Protein AF-A0ABD1QZZ9-F1 (afdb_monomer_lite)

Radius of gyration: 16.27 Å; chains: 1; bounding box: 35×59×33 Å

pLDDT: mean 80.64, std 18.95, range [36.09, 95.56]

InterPro domains:
  IPR033341 Spindle and kinetochore-associated protein 3 [PTHR48118] (4-106)

Organism: NCBI:txid126358

Foldseek 3Di:
DDDDDDDPPPVVVLVQLAQDDDPVLLVPDDPVLCVLDPPVLLVVLSVLLRVLSSVDDDPVSSKDWPVNLVVSCSPPSSVSSLVSCVSSVQWDWDQDPNTTMTHGDGDDPPDD

Sequence (112 aa):
MEGEMEDDSKQYEDSKHLINVSRDEYESLPKFMKNLTSWEDLLVAVEKLNSCLGTKRTKLDSFLQQDEIDMLGLGYKAKSYLVLLIKMNRLRVETINGVMSYRVLYKIMKEH

Structure (mmCIF, N/CA/C/O backbone):
data_AF-A0ABD1QZZ9-F1
#
_entry.id   AF-A0ABD1QZZ9-F1
#
loop_
_atom_site.group_PDB
_atom_site.id
_atom_site.type_symbol
_atom_site.label_atom_id
_atom_site.label_alt_id
_atom_site.label_comp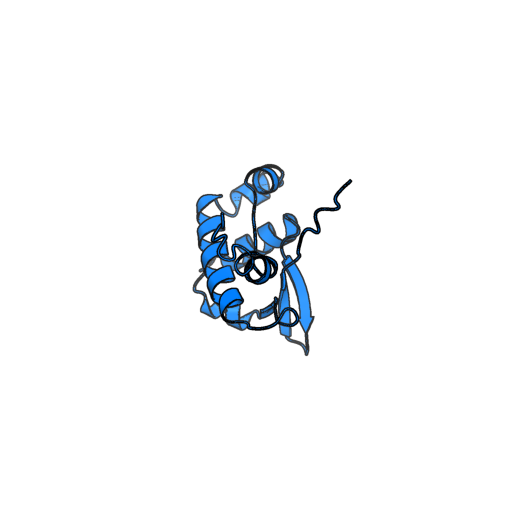_id
_atom_site.label_asym_id
_atom_site.label_entity_id
_atom_site.label_seq_id
_atom_site.pdbx_PDB_ins_code
_atom_site.Cartn_x
_atom_site.Cartn_y
_atom_site.Cartn_z
_atom_site.occupancy
_atom_site.B_iso_or_equiv
_atom_site.auth_seq_id
_atom_site.auth_comp_id
_atom_site.auth_asym_id
_atom_site.auth_atom_id
_atom_site.pdbx_PDB_model_num
ATOM 1 N N . MET A 1 1 ? -1.499 48.421 -5.523 1.00 45.69 1 MET A N 1
ATOM 2 C CA . MET A 1 1 ? -1.866 47.673 -6.742 1.00 45.69 1 MET A CA 1
ATOM 3 C C . MET A 1 1 ? -0.541 47.388 -7.413 1.00 45.69 1 MET A C 1
ATOM 5 O O . MET A 1 1 ? 0.168 48.350 -7.645 1.00 45.69 1 MET A O 1
ATOM 9 N N . GLU A 1 2 ? -0.054 46.168 -7.574 1.00 39.78 2 GLU A N 1
ATOM 10 C CA . GLU A 1 2 ? -0.618 44.810 -7.636 1.00 39.78 2 GLU A CA 1
ATOM 11 C C . GLU A 1 2 ? 0.473 43.904 -7.001 1.00 39.78 2 GLU A C 1
ATOM 13 O O . GLU A 1 2 ? 1.648 44.202 -7.144 1.00 39.78 2 GLU A O 1
ATOM 18 N N . GLY A 1 3 ? 0.221 42.934 -6.123 1.00 41.16 3 GLY A N 1
ATOM 19 C CA . GLY A 1 3 ? -0.667 41.795 -6.316 1.00 41.16 3 GLY A CA 1
ATOM 20 C C . GLY A 1 3 ? 0.096 40.580 -6.869 1.00 41.16 3 GLY A C 1
ATOM 21 O O . GLY A 1 3 ? -0.388 39.972 -7.813 1.00 41.16 3 GLY A O 1
ATOM 22 N N . GLU A 1 4 ? 1.281 40.247 -6.342 1.00 45.69 4 GLU A N 1
ATOM 23 C CA . GLU A 1 4 ? 2.005 39.021 -6.709 1.00 45.69 4 GLU A CA 1
ATOM 24 C C . GLU A 1 4 ? 1.331 37.812 -6.039 1.00 45.69 4 GLU A C 1
ATOM 26 O O . GLU A 1 4 ? 1.489 37.566 -4.845 1.00 45.69 4 GLU A O 1
ATOM 31 N N . MET A 1 5 ? 0.512 37.090 -6.807 1.00 48.75 5 MET A N 1
ATOM 32 C CA . MET A 1 5 ? 0.048 35.743 -6.474 1.00 48.75 5 MET A CA 1
ATOM 33 C C . MET A 1 5 ? 0.853 34.757 -7.322 1.00 48.75 5 MET A C 1
ATOM 35 O O . MET A 1 5 ? 0.509 34.495 -8.475 1.00 48.75 5 MET A O 1
ATOM 39 N N . GLU A 1 6 ? 1.950 34.240 -6.773 1.00 43.03 6 GLU A N 1
ATOM 40 C CA . GLU A 1 6 ? 2.689 33.133 -7.383 1.00 43.03 6 GLU A CA 1
ATOM 41 C C . GLU A 1 6 ? 1.969 31.799 -7.127 1.00 43.03 6 GLU A C 1
ATOM 43 O O . GLU A 1 6 ? 1.950 31.273 -6.020 1.00 43.03 6 GLU A O 1
ATOM 48 N N . ASP A 1 7 ? 1.339 31.306 -8.195 1.00 43.12 7 ASP A N 1
ATOM 49 C CA . ASP A 1 7 ? 1.359 29.920 -8.693 1.00 43.12 7 ASP A CA 1
ATOM 50 C C . ASP A 1 7 ? 1.316 28.763 -7.666 1.00 43.12 7 ASP A C 1
ATOM 52 O O . ASP A 1 7 ? 2.273 28.008 -7.511 1.00 43.12 7 ASP A O 1
ATOM 56 N N . ASP A 1 8 ? 0.141 28.517 -7.079 1.00 41.78 8 ASP A N 1
ATOM 57 C CA . ASP A 1 8 ? -0.183 27.279 -6.335 1.00 41.78 8 ASP A CA 1
ATOM 58 C C . ASP A 1 8 ? -0.616 26.115 -7.270 1.00 41.78 8 ASP A C 1
ATOM 60 O O . ASP A 1 8 ? -1.231 25.134 -6.854 1.00 41.78 8 ASP A O 1
ATOM 64 N N . SER A 1 9 ? -0.343 26.197 -8.582 1.00 41.16 9 SER A N 1
ATOM 65 C CA . SER A 1 9 ? -0.988 25.314 -9.576 1.00 41.16 9 SER A CA 1
ATOM 66 C C . SER A 1 9 ? -0.187 24.065 -9.969 1.00 41.16 9 SER A C 1
ATOM 68 O O . SER A 1 9 ? -0.709 23.210 -10.687 1.00 41.16 9 SER A O 1
ATOM 70 N N . LYS A 1 10 ? 1.058 23.891 -9.499 1.00 39.81 10 LYS A N 1
ATOM 71 C CA . LYS A 1 10 ? 1.894 22.729 -9.880 1.00 39.81 10 LYS A CA 1
ATOM 72 C C . LYS A 1 10 ? 1.750 21.497 -8.984 1.00 39.81 10 LYS A C 1
ATOM 74 O O . LYS A 1 10 ? 1.966 20.389 -9.463 1.00 39.81 10 LYS A O 1
ATOM 79 N N . GLN A 1 11 ? 1.330 21.635 -7.725 1.00 38.19 11 GLN A N 1
ATOM 80 C CA . GLN A 1 11 ? 1.200 20.479 -6.818 1.00 38.19 11 GLN A CA 1
ATOM 81 C C . GLN A 1 11 ? -0.040 19.605 -7.096 1.00 38.19 11 GLN A C 1
ATOM 83 O O . GLN A 1 11 ? -0.074 18.420 -6.743 1.00 38.19 11 GLN A O 1
ATOM 88 N N . TYR A 1 12 ? -1.052 20.161 -7.769 1.00 38.66 12 TYR A N 1
ATOM 89 C CA . TYR A 1 12 ? -2.322 19.476 -8.032 1.00 38.66 12 TYR A CA 1
ATOM 90 C C . TYR A 1 12 ? -2.264 18.425 -9.153 1.00 38.66 12 TYR A C 1
ATOM 92 O O . TYR A 1 12 ? -3.125 17.542 -9.206 1.00 38.66 12 TYR A O 1
ATOM 100 N 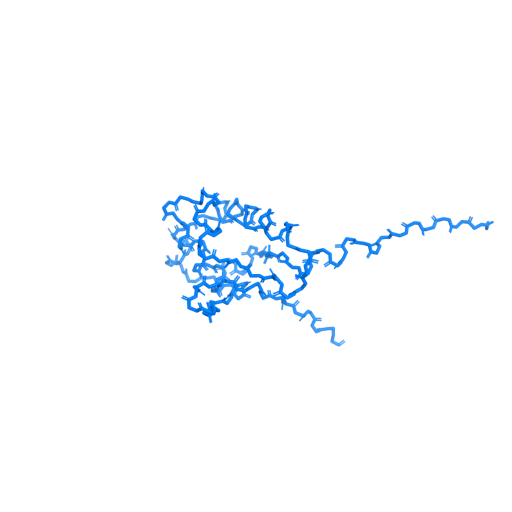N . GLU A 1 13 ? -1.280 18.490 -10.054 1.00 45.19 13 GLU A N 1
ATOM 101 C CA . GLU A 1 13 ? -1.117 17.498 -11.129 1.00 45.19 13 GLU A CA 1
ATOM 102 C C . GLU A 1 13 ? -0.324 16.264 -10.668 1.00 45.19 13 GLU A C 1
ATOM 104 O O . GLU A 1 13 ? -0.732 15.147 -10.988 1.00 45.19 13 GLU A O 1
ATOM 109 N N . ASP A 1 14 ? 0.721 16.435 -9.848 1.00 47.50 14 ASP A N 1
ATOM 110 C CA . ASP A 1 14 ? 1.547 15.332 -9.316 1.00 47.50 14 ASP A CA 1
ATOM 111 C C . ASP A 1 14 ? 0.753 14.402 -8.378 1.00 47.50 14 ASP A C 1
ATOM 113 O O . ASP A 1 14 ? 0.857 13.174 -8.420 1.00 47.50 14 ASP A O 1
ATOM 117 N N . SER A 1 15 ? -0.148 14.985 -7.584 1.00 53.03 15 SER A N 1
ATOM 118 C CA . SER A 1 15 ? -0.947 14.252 -6.594 1.00 53.03 15 SER A CA 1
ATOM 119 C C . SER A 1 15 ? -1.969 13.285 -7.209 1.00 53.03 15 SER A C 1
ATOM 121 O O . SER A 1 15 ? -2.467 12.394 -6.520 1.00 53.03 15 SER A O 1
ATOM 123 N N . LYS A 1 16 ? -2.301 13.422 -8.503 1.00 60.06 16 LYS A N 1
ATOM 124 C CA . LYS A 1 16 ? -3.326 12.584 -9.159 1.00 60.06 16 LYS A CA 1
ATOM 125 C C . LYS A 1 16 ? -2.882 11.137 -9.389 1.00 60.06 16 LYS A C 1
ATOM 127 O O . LYS A 1 16 ? -3.734 10.292 -9.661 1.00 60.06 16 LYS A O 1
ATOM 132 N N . HIS A 1 17 ? -1.585 10.853 -9.273 1.00 74.81 17 HIS A N 1
ATOM 133 C CA . HIS A 1 17 ? -0.996 9.545 -9.586 1.00 74.81 17 HIS A CA 1
ATOM 134 C C . HIS A 1 17 ? -0.529 8.770 -8.355 1.00 74.81 17 HIS A C 1
ATOM 136 O O . HIS A 1 17 ? -0.047 7.645 -8.484 1.00 74.81 17 HIS A O 1
ATOM 142 N N . LEU A 1 18 ? -0.709 9.351 -7.170 1.00 86.25 18 LEU A N 1
ATOM 143 C CA . LEU A 1 18 ? -0.300 8.762 -5.907 1.00 86.25 18 LEU A CA 1
ATOM 144 C C . LEU A 1 18 ? -1.461 8.038 -5.226 1.00 86.25 18 LEU A C 1
ATOM 146 O O . LEU A 1 18 ? -2.640 8.375 -5.366 1.00 86.25 18 LEU A O 1
ATOM 150 N N . ILE A 1 19 ? -1.109 7.022 -4.453 1.00 90.12 19 ILE A N 1
ATOM 151 C CA . ILE A 1 19 ? -2.027 6.294 -3.595 1.00 90.12 19 ILE A CA 1
ATOM 152 C C . ILE A 1 19 ? -2.325 7.184 -2.391 1.00 90.12 19 ILE A C 1
ATOM 154 O O . ILE A 1 19 ? -1.445 7.457 -1.576 1.00 90.12 19 ILE A O 1
ATOM 158 N N . ASN A 1 20 ? -3.583 7.600 -2.265 1.00 89.62 20 ASN A N 1
ATOM 159 C CA . ASN A 1 20 ? -4.077 8.276 -1.074 1.00 89.62 20 ASN A CA 1
ATOM 160 C C . ASN A 1 20 ? -4.993 7.342 -0.277 1.00 89.62 20 ASN A C 1
ATOM 162 O O . ASN A 1 20 ? -5.859 6.681 -0.854 1.00 89.62 20 ASN A O 1
ATOM 166 N N . VAL A 1 21 ? -4.825 7.298 1.042 1.00 90.81 21 VAL A N 1
ATOM 167 C CA . VAL A 1 21 ? -5.625 6.472 1.955 1.00 90.81 21 VAL A CA 1
ATOM 168 C C . VAL A 1 21 ? -6.214 7.341 3.057 1.00 90.81 21 VAL A C 1
ATOM 170 O O . VAL A 1 21 ? -5.534 8.198 3.610 1.00 90.81 21 VAL A O 1
ATOM 173 N N . SER A 1 22 ? -7.479 7.106 3.398 1.00 91.56 22 SER A N 1
ATOM 174 C CA . SER A 1 22 ? -8.110 7.732 4.563 1.00 91.56 22 SER A CA 1
ATOM 175 C C . SER A 1 22 ? -8.276 6.718 5.688 1.00 91.56 22 SER A C 1
ATOM 177 O O . SER A 1 22 ? -8.506 5.528 5.442 1.00 91.56 22 SER A O 1
ATOM 179 N N . ARG A 1 23 ? -8.182 7.193 6.935 1.00 92.00 23 ARG A N 1
ATOM 180 C CA . ARG A 1 23 ? -8.409 6.345 8.110 1.00 92.00 23 ARG A CA 1
ATOM 181 C C . ARG A 1 23 ? -9.840 5.804 8.133 1.00 92.00 23 ARG A C 1
ATOM 183 O O . ARG A 1 23 ? -10.025 4.645 8.478 1.00 92.00 23 ARG A O 1
ATOM 190 N N . ASP A 1 24 ? -10.829 6.581 7.693 1.00 91.31 24 ASP A N 1
ATOM 191 C CA . ASP A 1 24 ? -12.227 6.135 7.618 1.00 91.31 24 ASP A CA 1
ATOM 192 C C . ASP A 1 24 ? -12.424 4.954 6.659 1.00 91.31 24 ASP A C 1
ATOM 194 O O . ASP A 1 24 ? -13.124 3.992 6.984 1.00 91.31 24 ASP A O 1
ATOM 198 N N . GLU A 1 25 ? -11.773 4.975 5.490 1.00 90.38 25 GLU A N 1
ATOM 199 C CA . GLU A 1 25 ? -11.811 3.847 4.550 1.00 90.38 25 GLU A CA 1
ATOM 200 C C . GLU A 1 25 ? -11.127 2.607 5.127 1.00 90.38 25 GLU A C 1
ATOM 202 O O . GLU A 1 25 ? -11.612 1.500 4.907 1.00 90.38 25 GLU A O 1
ATOM 207 N N . TYR A 1 26 ? -10.034 2.782 5.879 1.00 92.75 26 TYR A N 1
ATOM 208 C CA . TYR A 1 26 ? -9.358 1.680 6.561 1.00 92.75 26 TYR A CA 1
ATOM 209 C C . TYR A 1 26 ? -10.236 1.097 7.671 1.00 92.75 26 TYR A C 1
ATOM 211 O O . TYR A 1 26 ? -10.403 -0.117 7.749 1.00 92.75 26 TYR A O 1
ATOM 219 N N . GLU A 1 27 ? -10.859 1.938 8.497 1.00 92.50 27 GLU A N 1
ATOM 220 C CA . GLU A 1 27 ? -11.723 1.488 9.590 1.00 92.50 27 GLU A CA 1
ATOM 221 C C . GLU A 1 27 ? -13.009 0.817 9.104 1.00 92.50 27 GLU A C 1
ATOM 223 O O . GLU A 1 27 ? -13.508 -0.096 9.773 1.00 92.50 27 GLU A O 1
ATOM 228 N N . SER A 1 28 ? -13.486 1.203 7.919 1.00 91.56 28 SER A N 1
ATOM 229 C CA . SER A 1 28 ? -14.621 0.579 7.230 1.00 91.56 28 SER A CA 1
ATOM 230 C C . SER A 1 28 ? -14.318 -0.833 6.710 1.00 91.56 28 SER A C 1
ATOM 232 O O . SER A 1 28 ? -15.236 -1.550 6.305 1.00 91.56 28 SER A O 1
ATOM 234 N N . LEU A 1 29 ? -13.050 -1.266 6.712 1.00 91.56 29 LEU A N 1
ATOM 235 C CA . LEU A 1 29 ? -12.685 -2.615 6.292 1.00 91.56 29 LEU A CA 1
ATOM 236 C C . LEU A 1 29 ? -13.181 -3.681 7.285 1.00 91.56 29 LEU A C 1
ATOM 238 O O . LEU A 1 29 ? -13.247 -3.449 8.499 1.00 91.56 29 LEU A O 1
ATOM 242 N N . PRO A 1 30 ? -13.458 -4.907 6.800 1.00 91.38 30 PRO A N 1
ATOM 243 C CA . PRO A 1 30 ? -13.783 -6.031 7.666 1.00 91.38 30 PRO A CA 1
ATOM 244 C C . PRO A 1 30 ? -12.713 -6.263 8.742 1.00 91.38 30 PRO A C 1
ATOM 246 O O . PRO A 1 30 ? -11.516 -6.225 8.457 1.00 91.38 30 PRO A O 1
ATOM 249 N N . LYS A 1 31 ? -13.133 -6.584 9.975 1.00 88.31 31 LYS A N 1
ATOM 250 C CA . LYS A 1 31 ? -12.228 -6.758 11.134 1.00 88.31 31 LYS A CA 1
ATOM 251 C C . LYS A 1 31 ? -11.045 -7.693 10.857 1.00 88.31 31 LYS A C 1
ATOM 253 O O . LYS A 1 31 ? -9.927 -7.393 11.252 1.00 88.31 31 LYS A O 1
ATOM 258 N N . PHE A 1 32 ? -11.270 -8.797 10.143 1.00 86.38 32 PHE A N 1
ATOM 259 C CA . PHE A 1 32 ? -10.208 -9.755 9.823 1.00 86.38 32 PHE A CA 1
ATOM 260 C C . PHE A 1 32 ? -9.127 -9.179 8.892 1.00 86.38 32 PHE A C 1
ATOM 262 O O . PHE A 1 32 ? -7.986 -9.618 8.963 1.00 86.38 32 PHE A O 1
ATOM 269 N N . MET A 1 33 ? -9.454 -8.190 8.051 1.00 87.12 33 MET A N 1
ATOM 270 C CA . MET A 1 33 ? -8.480 -7.508 7.190 1.00 87.12 33 MET A CA 1
ATOM 271 C C . MET A 1 33 ? -7.638 -6.511 7.980 1.00 87.12 33 MET A C 1
ATOM 273 O O . MET A 1 33 ? -6.429 -6.453 7.786 1.00 87.12 33 MET A O 1
ATOM 277 N N . LYS A 1 34 ? -8.250 -5.794 8.928 1.00 86.56 34 LYS A N 1
ATOM 278 C CA . LYS A 1 34 ? -7.540 -4.869 9.830 1.00 86.56 34 LYS A CA 1
ATOM 279 C C . LYS A 1 34 ? -6.553 -5.582 10.765 1.00 86.56 34 LYS A C 1
ATOM 281 O O . LYS A 1 34 ? -5.645 -4.959 11.293 1.00 86.56 34 LYS A O 1
ATOM 286 N N . ASN A 1 35 ? -6.691 -6.899 10.929 1.00 87.38 35 ASN A N 1
ATOM 287 C CA . ASN A 1 35 ? -5.726 -7.725 11.659 1.00 87.38 35 ASN A CA 1
ATOM 288 C C . ASN A 1 35 ? -4.518 -8.156 10.805 1.00 87.38 35 ASN A C 1
ATOM 290 O O . ASN A 1 35 ? -3.561 -8.696 11.353 1.00 87.38 35 ASN A O 1
ATOM 294 N N . LEU A 1 36 ? -4.546 -7.958 9.478 1.00 88.25 36 LEU A N 1
ATOM 295 C CA . LEU A 1 36 ? -3.434 -8.336 8.593 1.00 88.25 36 LEU A CA 1
ATOM 296 C C . LEU A 1 36 ? -2.242 -7.380 8.718 1.00 88.25 36 LEU A C 1
ATOM 298 O O . LEU A 1 36 ? -1.097 -7.793 8.542 1.00 88.25 36 LEU A O 1
ATOM 302 N N . THR A 1 37 ? -2.526 -6.108 8.988 1.00 89.31 37 THR A N 1
ATOM 303 C CA . THR A 1 37 ? -1.573 -4.996 8.991 1.00 89.31 37 THR A CA 1
ATOM 304 C C . THR A 1 37 ? -2.160 -3.869 9.836 1.00 89.31 37 THR A C 1
ATOM 306 O O . THR A 1 37 ? -3.359 -3.631 9.744 1.00 89.31 37 THR A O 1
ATOM 309 N N . SER A 1 38 ? -1.335 -3.163 10.616 1.00 92.50 38 SER A N 1
ATOM 310 C CA . SER A 1 38 ? -1.762 -1.951 11.326 1.00 92.50 38 SER A CA 1
ATOM 311 C C . SER A 1 38 ? -1.906 -0.757 10.376 1.00 92.50 38 SER A C 1
ATOM 313 O O . SER A 1 38 ? -1.346 -0.739 9.279 1.00 92.50 38 SER A O 1
ATOM 315 N N . TRP A 1 39 ? -2.630 0.276 10.808 1.00 93.81 39 TRP A N 1
ATOM 316 C CA . TRP A 1 39 ? -2.751 1.522 10.047 1.00 93.81 39 TRP A CA 1
ATOM 317 C C . TRP A 1 39 ? -1.380 2.163 9.780 1.00 93.81 39 TRP A C 1
ATOM 319 O O . TRP A 1 39 ? -1.109 2.633 8.680 1.00 93.81 39 TRP A O 1
ATOM 329 N N . GLU A 1 40 ? -0.490 2.124 10.767 1.00 94.69 40 GLU A N 1
ATOM 330 C CA . GLU A 1 40 ? 0.855 2.690 10.702 1.00 94.69 40 GLU A CA 1
ATOM 331 C C . GLU A 1 40 ? 1.733 1.932 9.696 1.00 94.69 40 GLU A C 1
ATOM 333 O O . GLU A 1 40 ? 2.376 2.554 8.851 1.00 94.69 40 GLU A O 1
ATOM 338 N N . ASP A 1 41 ? 1.696 0.594 9.717 1.00 94.38 41 ASP A N 1
ATOM 339 C CA . ASP A 1 41 ? 2.413 -0.241 8.746 1.00 94.38 41 ASP A CA 1
ATOM 340 C C . ASP A 1 41 ? 1.900 0.013 7.314 1.00 94.38 41 ASP A C 1
ATOM 342 O O . ASP A 1 41 ? 2.683 0.043 6.361 1.00 94.38 41 ASP A O 1
ATOM 346 N N . LEU A 1 42 ? 0.585 0.221 7.150 1.00 95.56 42 LEU A N 1
ATOM 347 C CA . LEU A 1 42 ? -0.014 0.556 5.857 1.00 95.56 42 LEU A CA 1
ATOM 348 C C . LEU A 1 42 ? 0.492 1.906 5.332 1.00 95.56 42 LEU A C 1
ATOM 350 O O . LEU A 1 42 ? 0.804 2.002 4.147 1.00 95.56 42 LEU A O 1
ATOM 354 N N . LEU A 1 43 ? 0.600 2.929 6.186 1.00 95.19 43 LEU A N 1
ATOM 355 C CA . LEU A 1 43 ? 1.105 4.246 5.784 1.00 95.19 43 LEU A CA 1
ATOM 356 C C . LEU A 1 43 ? 2.554 4.181 5.291 1.00 95.19 43 LEU A C 1
ATOM 358 O O . LEU A 1 43 ? 2.857 4.728 4.233 1.00 95.19 43 LEU A O 1
ATOM 362 N N . VAL A 1 44 ? 3.422 3.446 5.993 1.00 95.31 44 VAL A N 1
ATOM 363 C CA . VAL A 1 44 ? 4.820 3.242 5.570 1.00 95.31 44 VAL A CA 1
ATOM 364 C C . VAL A 1 44 ? 4.888 2.522 4.219 1.00 95.31 44 VAL A C 1
ATOM 366 O O . VAL A 1 44 ? 5.700 2.863 3.356 1.00 95.31 44 VAL A O 1
ATOM 369 N N . ALA A 1 45 ? 4.025 1.528 3.997 1.00 95.56 45 ALA A N 1
ATOM 370 C CA . ALA A 1 45 ? 3.949 0.848 2.708 1.00 95.56 45 ALA A CA 1
ATOM 371 C C . ALA A 1 45 ? 3.479 1.792 1.587 1.00 95.56 45 ALA A C 1
ATOM 373 O O . ALA A 1 45 ? 4.047 1.771 0.495 1.00 95.56 45 ALA A O 1
ATOM 374 N N . VAL A 1 46 ? 2.479 2.637 1.854 1.00 94.56 46 VAL A N 1
ATOM 375 C CA . VAL A 1 46 ? 1.973 3.637 0.901 1.00 94.56 46 VAL A CA 1
ATOM 376 C C . VAL A 1 46 ? 3.051 4.654 0.539 1.00 94.56 46 VAL A C 1
ATOM 378 O O . VAL A 1 46 ? 3.200 4.963 -0.638 1.00 94.56 46 VAL A O 1
ATOM 381 N N . GLU A 1 47 ? 3.845 5.123 1.501 1.00 93.94 47 GLU A N 1
ATOM 382 C CA . GLU A 1 47 ? 4.962 6.038 1.244 1.00 93.94 47 GLU A CA 1
ATOM 383 C C . GLU A 1 47 ? 5.983 5.433 0.268 1.00 93.94 47 GLU A C 1
ATOM 385 O O . GLU A 1 47 ? 6.348 6.064 -0.724 1.00 93.94 47 GLU A O 1
ATOM 390 N N . LYS A 1 48 ? 6.378 4.172 0.482 1.00 94.75 48 LYS A N 1
ATOM 391 C CA . LYS A 1 48 ? 7.293 3.454 -0.422 1.00 94.75 48 LYS A CA 1
ATOM 392 C C . LYS A 1 48 ? 6.709 3.267 -1.823 1.00 94.75 48 LYS A C 1
ATOM 394 O O . LYS A 1 48 ? 7.404 3.476 -2.815 1.00 94.75 48 LYS A O 1
ATOM 399 N N . LEU A 1 49 ? 5.432 2.892 -1.914 1.00 93.50 49 LEU A N 1
ATOM 400 C CA . LEU A 1 49 ? 4.741 2.734 -3.196 1.00 93.50 49 LEU A CA 1
ATOM 401 C C . LEU A 1 49 ? 4.641 4.074 -3.934 1.00 93.50 49 LEU A C 1
ATOM 403 O O . LEU A 1 49 ? 4.909 4.134 -5.131 1.00 93.50 49 LEU A O 1
ATOM 407 N N . ASN A 1 50 ? 4.329 5.153 -3.216 1.00 92.06 50 ASN A N 1
ATOM 408 C CA . ASN A 1 50 ? 4.268 6.504 -3.762 1.00 92.06 50 ASN A CA 1
ATOM 409 C C . ASN A 1 50 ? 5.639 7.015 -4.199 1.00 92.06 50 ASN A C 1
ATOM 411 O O . ASN A 1 50 ? 5.730 7.659 -5.237 1.00 92.06 50 ASN A O 1
ATOM 415 N N . SER A 1 51 ? 6.709 6.682 -3.475 1.00 89.94 51 SER A N 1
ATOM 416 C CA . SER A 1 51 ? 8.077 6.984 -3.904 1.00 89.94 51 SER A CA 1
ATOM 417 C C . SER A 1 51 ? 8.401 6.320 -5.247 1.00 89.94 51 SER A C 1
ATOM 419 O O . SER A 1 51 ? 8.942 6.978 -6.133 1.00 89.94 51 SER A O 1
ATOM 421 N N . CYS A 1 52 ? 7.994 5.061 -5.449 1.00 88.88 52 CYS A N 1
ATOM 422 C CA . CYS A 1 52 ? 8.136 4.391 -6.744 1.00 88.88 52 CYS A CA 1
ATOM 423 C C . CYS A 1 52 ? 7.270 5.045 -7.829 1.00 88.88 52 CYS A C 1
ATOM 425 O O . CYS A 1 52 ? 7.769 5.348 -8.911 1.00 88.88 52 CYS A O 1
ATOM 427 N N . LEU A 1 53 ? 6.001 5.340 -7.536 1.00 87.88 53 LEU A N 1
ATOM 428 C CA . LEU A 1 53 ? 5.092 6.011 -8.471 1.00 87.88 53 LEU A CA 1
ATOM 429 C C . LEU A 1 53 ? 5.576 7.409 -8.873 1.00 87.88 53 LEU A C 1
ATOM 431 O O . LEU A 1 53 ? 5.449 7.771 -10.036 1.00 87.88 53 LEU A O 1
ATOM 435 N N . GLY A 1 54 ? 6.184 8.164 -7.956 1.00 82.44 54 GLY A N 1
ATOM 436 C CA . GLY A 1 54 ? 6.730 9.497 -8.223 1.00 82.44 54 GLY A CA 1
ATOM 437 C C . GLY A 1 54 ? 7.911 9.494 -9.198 1.00 82.44 54 GLY A C 1
ATOM 438 O O . GLY A 1 54 ? 8.241 10.525 -9.776 1.00 82.44 54 GLY A O 1
ATOM 439 N N . THR A 1 55 ? 8.534 8.336 -9.448 1.00 79.56 55 THR A N 1
ATOM 440 C CA . THR A 1 55 ? 9.537 8.209 -10.521 1.00 79.56 55 THR A CA 1
ATOM 441 C C . THR A 1 55 ? 8.909 8.150 -11.917 1.00 79.56 55 THR A C 1
ATOM 443 O O . THR A 1 55 ? 9.606 8.337 -12.918 1.00 79.56 55 THR A O 1
ATOM 446 N N . LYS A 1 56 ? 7.593 7.912 -12.010 1.00 77.88 56 LYS A N 1
ATOM 447 C CA . LYS A 1 56 ? 6.874 7.710 -13.269 1.00 77.88 56 LYS A CA 1
ATOM 448 C C . LYS A 1 56 ? 6.311 9.038 -13.773 1.00 77.88 56 LYS A C 1
ATOM 450 O O . LYS A 1 56 ? 5.537 9.706 -13.100 1.00 77.88 56 LYS A O 1
ATOM 455 N N . ARG A 1 57 ? 6.715 9.433 -14.986 1.00 64.25 57 ARG A N 1
ATOM 456 C CA . ARG A 1 57 ? 6.470 10.783 -15.535 1.00 64.25 57 ARG A CA 1
ATOM 457 C C . ARG A 1 57 ? 5.105 10.974 -16.198 1.00 64.25 57 ARG A C 1
ATOM 459 O O . ARG A 1 57 ? 4.781 12.101 -16.560 1.00 64.25 57 ARG A O 1
ATOM 466 N N . THR A 1 58 ? 4.326 9.912 -16.426 1.00 64.25 58 THR A N 1
ATOM 467 C CA . THR A 1 58 ? 3.076 10.014 -17.198 1.00 64.25 58 THR A CA 1
ATOM 468 C C . THR A 1 58 ? 1.879 9.362 -16.511 1.00 64.25 58 THR A C 1
ATOM 470 O O . THR A 1 58 ? 2.004 8.378 -15.785 1.00 64.25 58 THR A O 1
ATOM 473 N N . LYS A 1 59 ? 0.676 9.881 -16.808 1.00 62.31 59 LYS A N 1
ATOM 474 C CA . LYS A 1 59 ? -0.606 9.344 -16.310 1.00 62.31 59 LYS A CA 1
ATOM 475 C C . LYS A 1 59 ? -0.862 7.901 -16.759 1.00 62.31 59 LYS A C 1
ATOM 477 O O . LYS A 1 59 ? -1.599 7.168 -16.103 1.00 62.31 59 LYS A O 1
ATOM 482 N N . LEU A 1 60 ? -0.283 7.501 -17.894 1.00 64.12 60 LEU A N 1
ATOM 483 C CA . LEU A 1 60 ? -0.402 6.142 -18.422 1.00 64.12 60 LEU A CA 1
ATOM 484 C C . LEU A 1 60 ? 0.391 5.136 -17.567 1.00 64.12 60 LEU A C 1
ATOM 486 O O . LEU A 1 60 ? -0.012 3.976 -17.458 1.00 64.12 60 LEU A O 1
ATOM 490 N N . ASP A 1 61 ? 1.444 5.623 -16.904 1.00 68.19 61 ASP A N 1
ATOM 491 C CA . ASP A 1 61 ? 2.387 4.857 -16.088 1.00 68.19 61 ASP A CA 1
ATOM 492 C C . ASP A 1 61 ? 1.984 4.770 -14.608 1.00 68.19 61 ASP A C 1
ATOM 494 O O . ASP A 1 61 ? 2.776 4.343 -13.777 1.00 68.19 61 ASP A O 1
ATOM 498 N N . SER A 1 62 ? 0.751 5.133 -14.235 1.00 82.31 62 SER A N 1
ATOM 499 C CA . SER A 1 62 ? 0.262 5.027 -12.845 1.00 82.31 62 SER A CA 1
ATOM 500 C C . SER A 1 62 ? -0.089 3.589 -12.444 1.00 82.31 62 SER A C 1
ATOM 502 O O . SER A 1 62 ? -1.198 3.294 -11.990 1.00 82.31 62 SER A O 1
ATOM 504 N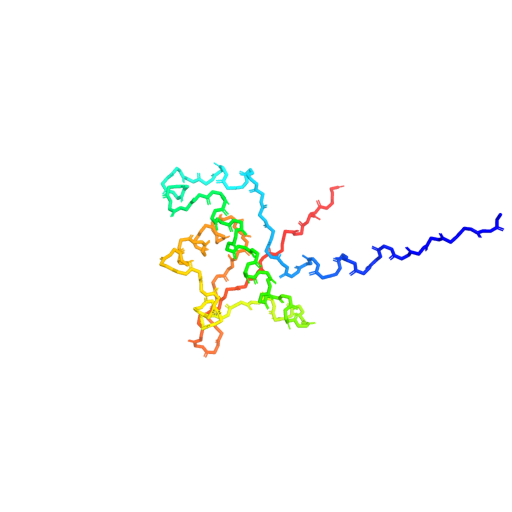 N . PHE A 1 63 ? 0.843 2.667 -12.658 1.00 88.38 63 PHE A N 1
ATOM 505 C CA . PHE A 1 63 ? 0.764 1.285 -12.219 1.00 88.38 63 PHE A CA 1
ATOM 506 C C . PHE A 1 63 ? 2.109 0.830 -11.661 1.00 88.38 63 PHE A C 1
ATOM 508 O O . PHE A 1 63 ? 3.155 1.355 -12.030 1.00 88.38 63 PHE A O 1
ATOM 515 N N . LEU A 1 64 ? 2.076 -0.167 -10.787 1.00 91.25 64 LEU A N 1
ATOM 516 C CA . LEU A 1 64 ? 3.258 -0.816 -10.227 1.00 91.25 64 LEU A CA 1
ATOM 517 C C . LEU A 1 64 ? 3.291 -2.262 -10.706 1.00 91.25 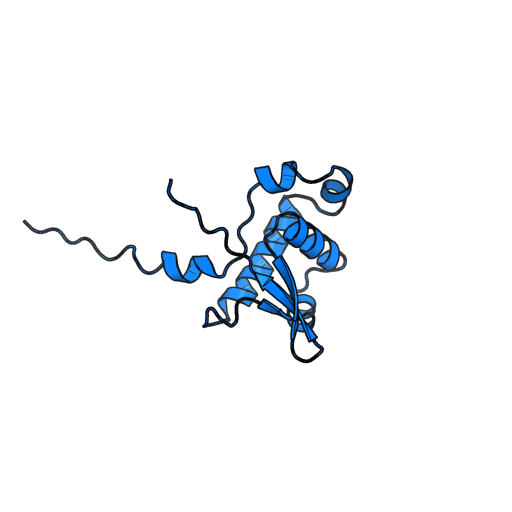64 LEU A C 1
ATOM 519 O O . LEU A 1 64 ? 2.290 -2.962 -10.577 1.00 91.25 64 LEU A O 1
ATOM 523 N N . GLN A 1 65 ? 4.398 -2.723 -11.270 1.00 92.44 65 GLN A N 1
ATOM 524 C CA . GLN A 1 65 ? 4.582 -4.132 -11.610 1.00 92.44 65 GLN A CA 1
ATOM 525 C C . GLN A 1 65 ? 4.971 -4.933 -10.366 1.00 92.44 65 GLN A C 1
ATOM 527 O O . GLN A 1 65 ? 5.510 -4.388 -9.402 1.00 92.44 65 GLN A O 1
ATOM 532 N N . GLN A 1 66 ? 4.707 -6.240 -10.385 1.00 91.19 66 GLN A N 1
ATOM 533 C CA . GLN A 1 66 ? 5.070 -7.122 -9.272 1.00 91.19 66 GLN A CA 1
ATOM 534 C C . GLN A 1 66 ? 6.569 -7.040 -8.932 1.00 91.19 66 GLN A C 1
ATOM 536 O O . GLN A 1 66 ? 6.903 -6.917 -7.757 1.00 91.19 66 GLN A O 1
ATOM 541 N N . ASP A 1 67 ? 7.449 -7.000 -9.937 1.00 91.25 67 ASP A N 1
ATOM 542 C CA . ASP A 1 67 ? 8.899 -6.898 -9.720 1.00 91.25 67 ASP A CA 1
ATOM 543 C C . ASP A 1 67 ? 9.294 -5.571 -9.045 1.00 91.25 67 ASP A C 1
ATOM 545 O O . ASP A 1 67 ? 10.134 -5.551 -8.147 1.00 91.25 67 ASP A O 1
ATOM 549 N N . GLU A 1 68 ? 8.647 -4.456 -9.414 1.00 92.06 68 GLU A N 1
ATOM 550 C CA . GLU A 1 68 ? 8.854 -3.151 -8.764 1.00 92.06 68 GLU A CA 1
ATOM 551 C C . GLU A 1 68 ? 8.463 -3.202 -7.283 1.0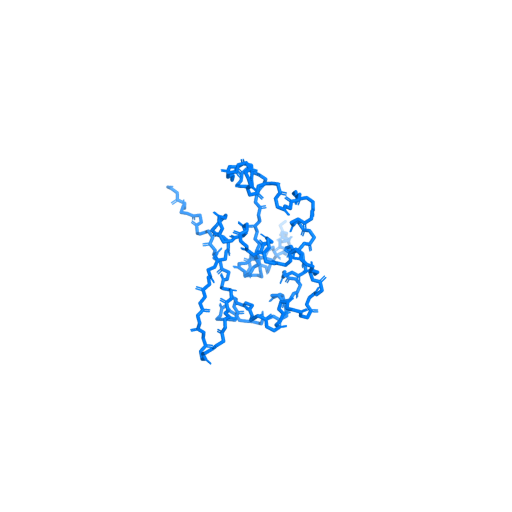0 92.06 68 GLU A C 1
ATOM 553 O O . GLU A 1 68 ? 9.185 -2.695 -6.426 1.00 92.06 68 GLU A O 1
ATOM 558 N N . ILE A 1 69 ? 7.347 -3.862 -6.969 1.00 92.50 69 ILE A N 1
ATOM 559 C CA . ILE A 1 69 ? 6.874 -4.030 -5.592 1.00 92.50 69 ILE A CA 1
ATOM 560 C C . ILE A 1 69 ? 7.828 -4.905 -4.776 1.00 92.50 69 ILE A C 1
ATOM 562 O O . ILE A 1 69 ? 8.087 -4.606 -3.607 1.00 92.50 69 ILE A O 1
ATOM 566 N N . ASP A 1 70 ? 8.371 -5.962 -5.375 1.00 91.19 70 ASP A N 1
ATOM 567 C CA . ASP A 1 70 ? 9.304 -6.857 -4.696 1.00 91.19 70 ASP A CA 1
ATOM 568 C C . ASP A 1 70 ? 10.624 -6.131 -4.359 1.00 91.19 70 ASP A C 1
ATOM 570 O O . ASP A 1 70 ? 11.198 -6.348 -3.287 1.00 91.19 70 ASP A O 1
ATOM 574 N N . MET A 1 71 ? 11.048 -5.175 -5.197 1.00 92.75 71 MET A N 1
ATOM 575 C CA . MET A 1 71 ? 12.219 -4.319 -4.951 1.00 92.75 71 MET A CA 1
ATOM 576 C C . MET A 1 71 ? 12.007 -3.246 -3.867 1.00 92.75 71 MET A C 1
ATOM 578 O O . MET A 1 71 ? 12.983 -2.746 -3.308 1.00 92.75 71 MET A O 1
ATOM 582 N N . LEU A 1 72 ? 10.763 -2.907 -3.508 1.00 91.88 72 LEU A N 1
ATOM 583 C CA . LEU A 1 72 ? 10.462 -1.883 -2.489 1.00 91.88 72 LEU A CA 1
ATOM 584 C C . LEU A 1 72 ? 10.768 -2.318 -1.047 1.00 91.88 72 LEU A C 1
ATOM 586 O O . LEU A 1 72 ? 10.690 -1.512 -0.109 1.00 91.88 72 LEU A O 1
ATOM 590 N N . GLY A 1 73 ? 11.073 -3.600 -0.829 1.00 91.31 73 GLY A N 1
ATOM 591 C CA . GLY A 1 73 ? 11.368 -4.115 0.505 1.00 91.31 73 GLY A CA 1
ATOM 592 C C . GLY A 1 73 ? 10.194 -3.924 1.471 1.00 91.31 73 GLY A C 1
ATOM 593 O O . GLY A 1 73 ? 10.378 -3.484 2.608 1.00 91.31 73 GLY A O 1
ATOM 594 N N . LEU A 1 74 ? 8.967 -4.210 1.017 1.00 91.38 74 LEU A N 1
ATOM 595 C CA . LEU A 1 74 ? 7.760 -4.208 1.861 1.00 91.38 74 LEU A CA 1
ATOM 596 C C . LEU A 1 74 ? 7.713 -5.406 2.831 1.00 91.38 74 LEU A C 1
ATOM 598 O O . LEU A 1 74 ? 6.897 -5.436 3.754 1.00 91.38 74 LEU A O 1
ATOM 602 N N . GLY A 1 75 ? 8.594 -6.390 2.631 1.00 91.00 75 GLY A N 1
ATOM 603 C CA . GLY A 1 75 ? 8.716 -7.582 3.464 1.00 91.00 75 GLY A CA 1
ATOM 604 C C . GLY A 1 75 ? 7.559 -8.569 3.285 1.00 91.00 75 GLY A C 1
ATOM 605 O O . GLY A 1 75 ? 6.775 -8.493 2.340 1.00 91.00 75 GLY A O 1
ATOM 606 N N . TYR A 1 76 ? 7.427 -9.505 4.228 1.00 90.69 76 TYR A N 1
ATOM 607 C CA . TYR A 1 76 ? 6.442 -10.595 4.157 1.00 90.69 76 TYR A CA 1
ATOM 608 C C . TYR A 1 76 ? 4.974 -10.120 4.165 1.00 90.69 76 TYR A C 1
ATOM 610 O O . TYR A 1 76 ? 4.083 -10.880 3.789 1.00 90.69 76 TYR A O 1
ATOM 618 N N . LYS A 1 77 ? 4.714 -8.863 4.557 1.00 91.94 77 LYS A N 1
ATOM 619 C CA . LYS A 1 77 ? 3.380 -8.241 4.561 1.00 91.94 77 LYS A CA 1
ATOM 620 C C . LYS A 1 77 ? 3.004 -7.559 3.239 1.00 91.94 77 LYS A C 1
ATOM 622 O O . LYS A 1 77 ? 1.883 -7.069 3.135 1.00 91.94 77 LYS A O 1
ATOM 627 N N . ALA A 1 78 ? 3.874 -7.558 2.219 1.00 93.19 78 ALA A N 1
ATOM 628 C CA . ALA A 1 78 ? 3.626 -6.906 0.924 1.00 93.19 78 ALA A CA 1
ATOM 629 C C . ALA A 1 78 ? 2.226 -7.210 0.361 1.00 93.19 78 ALA A C 1
ATOM 631 O O . ALA A 1 78 ? 1.449 -6.306 0.058 1.00 93.19 78 ALA A O 1
ATOM 632 N N . LYS A 1 79 ? 1.859 -8.497 0.321 1.00 93.12 79 LYS A N 1
ATOM 633 C CA . LYS A 1 79 ? 0.549 -8.952 -0.166 1.00 93.12 79 LYS A CA 1
ATOM 634 C C . LYS A 1 79 ? -0.613 -8.431 0.684 1.00 93.12 79 LYS A C 1
ATOM 636 O O . LYS A 1 79 ? -1.645 -8.073 0.125 1.00 93.12 79 LYS A O 1
ATOM 641 N N . SER A 1 80 ? -0.450 -8.348 2.005 1.00 94.81 80 SER A N 1
ATOM 642 C CA . SER A 1 80 ? -1.464 -7.786 2.906 1.00 94.81 80 SER A CA 1
ATOM 643 C C . SER A 1 80 ? -1.732 -6.316 2.592 1.00 94.81 80 SER A C 1
ATOM 645 O O . SER A 1 80 ? -2.892 -5.931 2.464 1.00 94.81 80 SER A O 1
ATOM 647 N N . TYR A 1 81 ? -0.682 -5.509 2.392 1.00 95.56 81 TYR A N 1
ATOM 648 C CA . TYR A 1 81 ? -0.828 -4.097 2.016 1.00 95.56 81 TYR A CA 1
ATOM 649 C C . TYR A 1 81 ? -1.591 -3.939 0.700 1.00 95.56 81 TYR A C 1
ATOM 651 O O . TYR A 1 81 ? -2.554 -3.177 0.630 1.00 95.56 81 TYR A O 1
ATOM 659 N N . LEU A 1 82 ? -1.217 -4.710 -0.324 1.00 95.12 82 LEU A N 1
ATOM 660 C CA . LEU A 1 82 ? -1.876 -4.662 -1.630 1.00 95.12 82 LEU A CA 1
ATOM 661 C C . LEU A 1 82 ? -3.351 -5.059 -1.533 1.00 95.12 82 LEU A C 1
ATOM 663 O O . LEU A 1 82 ? -4.206 -4.379 -2.093 1.00 95.12 82 LEU A O 1
ATOM 667 N N . VAL A 1 83 ? -3.672 -6.116 -0.778 1.00 94.62 83 VAL A N 1
ATOM 668 C CA . VAL A 1 83 ? -5.059 -6.550 -0.554 1.00 94.62 83 VAL A CA 1
ATOM 669 C C . VAL A 1 83 ? -5.881 -5.460 0.135 1.00 94.62 83 VAL A C 1
ATOM 671 O O . VAL A 1 83 ? -7.010 -5.205 -0.290 1.00 94.62 83 VAL A O 1
ATOM 674 N N . LEU A 1 84 ? -5.330 -4.792 1.154 1.00 94.75 84 LEU A N 1
ATOM 675 C CA . LEU A 1 84 ? -6.004 -3.676 1.826 1.00 94.75 84 LEU A CA 1
ATOM 676 C C . LEU A 1 84 ? -6.269 -2.524 0.851 1.00 94.75 84 LEU A C 1
ATOM 678 O O . LEU A 1 84 ? -7.403 -2.062 0.748 1.00 94.75 84 LEU A O 1
ATOM 682 N N . LEU A 1 85 ? -5.269 -2.122 0.068 1.00 94.62 85 LEU A N 1
ATOM 683 C CA . LEU A 1 85 ? -5.400 -1.039 -0.910 1.00 94.62 85 LEU A CA 1
ATOM 684 C C . LEU A 1 85 ? -6.404 -1.363 -2.025 1.00 94.62 85 LEU A C 1
ATOM 686 O O . LEU A 1 85 ? -7.171 -0.491 -2.433 1.00 94.62 85 LEU A O 1
ATOM 690 N N . ILE A 1 86 ? -6.463 -2.615 -2.487 1.00 93.88 86 ILE A N 1
ATOM 691 C CA . ILE A 1 86 ? -7.489 -3.074 -3.436 1.00 93.88 86 ILE A CA 1
ATOM 692 C C . ILE A 1 86 ? -8.881 -2.969 -2.803 1.00 93.88 86 ILE A C 1
ATOM 694 O O . ILE A 1 86 ? -9.821 -2.489 -3.434 1.00 93.88 86 ILE A O 1
ATOM 698 N N . LYS A 1 87 ? -9.029 -3.378 -1.537 1.00 93.00 87 LYS A N 1
ATOM 699 C CA . LYS A 1 87 ? -10.314 -3.328 -0.820 1.00 93.00 87 LYS A CA 1
ATOM 700 C C . LYS A 1 87 ? -10.776 -1.909 -0.514 1.00 93.00 87 LYS A C 1
ATOM 702 O O . LYS A 1 87 ? -11.974 -1.653 -0.541 1.00 93.00 87 LYS A O 1
ATOM 707 N N . MET A 1 88 ? -9.839 -0.989 -0.318 1.00 92.06 88 MET A N 1
ATOM 708 C CA . MET A 1 88 ? -10.090 0.450 -0.209 1.00 92.06 88 MET A CA 1
ATOM 709 C C . MET A 1 88 ? -10.297 1.125 -1.579 1.00 92.06 88 MET A C 1
ATOM 711 O O . MET A 1 88 ? -10.388 2.348 -1.649 1.00 92.06 88 MET A O 1
ATOM 715 N N . ASN A 1 89 ? -10.356 0.350 -2.672 1.00 91.94 89 ASN A N 1
ATOM 716 C CA . ASN A 1 89 ? -10.515 0.832 -4.045 1.00 91.94 89 ASN A CA 1
ATOM 717 C C . ASN A 1 89 ? -9.445 1.866 -4.447 1.00 91.94 89 ASN A C 1
ATOM 719 O O . ASN A 1 89 ? -9.730 2.845 -5.137 1.00 91.94 89 ASN A O 1
ATOM 723 N N . ARG A 1 90 ? -8.208 1.653 -3.982 1.00 91.19 90 ARG A N 1
ATOM 724 C CA . ARG A 1 90 ? -7.022 2.455 -4.323 1.00 91.19 90 ARG A CA 1
ATOM 725 C C . ARG A 1 90 ? -6.163 1.806 -5.392 1.00 91.19 90 ARG A C 1
ATOM 727 O O . ARG A 1 90 ? -5.485 2.512 -6.129 1.00 91.19 90 ARG A O 1
ATOM 734 N N . LEU A 1 91 ? -6.231 0.481 -5.501 1.00 92.75 91 LEU A N 1
ATOM 735 C CA . LEU A 1 91 ? -5.532 -0.292 -6.519 1.00 92.75 91 LEU A CA 1
ATOM 736 C C . LEU A 1 91 ? -6.489 -1.214 -7.27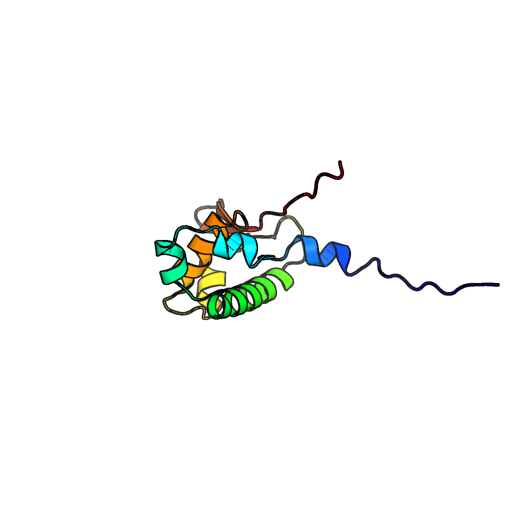0 1.00 92.75 91 LEU A C 1
ATOM 738 O O . LEU A 1 91 ? -7.434 -1.760 -6.700 1.00 92.75 91 LEU A O 1
ATOM 742 N N . ARG A 1 92 ? -6.179 -1.444 -8.544 1.00 92.25 92 ARG A N 1
ATOM 743 C CA . ARG A 1 92 ? -6.773 -2.487 -9.377 1.00 92.25 92 ARG A CA 1
ATOM 744 C C . ARG A 1 92 ? -5.678 -3.404 -9.893 1.00 92.25 92 ARG A C 1
ATOM 746 O O . ARG A 1 92 ? -4.675 -2.925 -10.408 1.00 92.25 92 ARG A O 1
ATOM 753 N N . VAL A 1 93 ? -5.888 -4.711 -9.786 1.00 93.94 93 VAL A N 1
ATOM 754 C CA . VAL A 1 93 ? -4.981 -5.689 -10.391 1.00 93.94 93 VAL A CA 1
ATOM 755 C C . VAL A 1 93 ? -5.312 -5.821 -11.872 1.00 93.94 93 VAL A C 1
ATOM 757 O O . VAL A 1 93 ? -6.469 -6.021 -12.241 1.00 93.94 93 VAL A O 1
ATOM 760 N N . GLU A 1 94 ? -4.289 -5.716 -12.705 1.00 92.44 94 GLU A N 1
ATOM 761 C CA . GLU A 1 94 ? -4.336 -5.908 -14.148 1.00 92.44 94 GLU A CA 1
ATOM 762 C C . GLU A 1 94 ? -3.202 -6.847 -14.570 1.00 92.44 94 GLU A C 1
ATOM 764 O O . GLU A 1 94 ? -2.202 -7.012 -13.869 1.00 92.44 94 GLU A O 1
ATOM 769 N N . THR A 1 95 ? -3.346 -7.477 -15.730 1.00 92.44 95 THR A N 1
ATOM 770 C CA . THR A 1 95 ? -2.258 -8.226 -16.363 1.00 92.44 95 THR A CA 1
ATOM 771 C C . THR A 1 95 ? -1.913 -7.528 -17.665 1.00 92.44 95 THR A C 1
ATOM 773 O O . THR A 1 95 ? -2.714 -7.520 -18.596 1.00 92.44 95 THR A O 1
ATOM 776 N N . ILE A 1 96 ? -0.732 -6.918 -17.714 1.00 86.69 96 ILE A N 1
ATOM 777 C CA . ILE A 1 96 ? -0.242 -6.154 -18.863 1.00 86.69 96 ILE A CA 1
ATOM 778 C C . ILE A 1 96 ? 0.930 -6.940 -19.445 1.00 86.69 96 ILE A C 1
ATOM 780 O O . ILE A 1 96 ? 1.910 -7.185 -18.748 1.00 86.69 96 ILE A O 1
ATOM 784 N N . ASN A 1 97 ? 0.816 -7.385 -20.700 1.00 88.06 97 ASN A N 1
ATOM 785 C CA . ASN A 1 97 ? 1.840 -8.191 -21.385 1.00 88.06 97 ASN A CA 1
ATOM 786 C C . ASN A 1 97 ? 2.296 -9.434 -20.589 1.00 88.06 97 ASN A C 1
ATOM 788 O O . ASN A 1 97 ? 3.475 -9.770 -20.567 1.00 88.06 97 ASN A O 1
ATOM 792 N N . GLY A 1 98 ? 1.365 -10.107 -19.903 1.00 89.56 98 GLY A N 1
ATOM 793 C CA . GLY A 1 98 ? 1.665 -11.283 -19.074 1.00 89.56 98 GLY A CA 1
ATOM 794 C C . GLY A 1 98 ? 2.235 -10.970 -17.685 1.00 89.56 98 GLY A C 1
ATOM 795 O O . GLY A 1 98 ? 2.455 -11.894 -16.908 1.00 89.56 98 GLY A O 1
ATOM 796 N N . VAL A 1 99 ? 2.419 -9.691 -17.339 1.00 89.25 99 VAL A N 1
ATOM 797 C CA . VAL A 1 99 ? 2.954 -9.248 -16.045 1.00 89.25 99 VAL A CA 1
ATOM 798 C C . VAL A 1 99 ? 1.836 -8.704 -15.160 1.00 89.25 99 VAL A C 1
ATOM 800 O O . VAL A 1 99 ? 1.046 -7.848 -15.574 1.00 89.25 99 VAL A O 1
ATOM 803 N N . MET A 1 100 ? 1.771 -9.183 -13.916 1.00 92.25 100 MET A N 1
ATOM 804 C CA . MET A 1 100 ? 0.838 -8.663 -12.917 1.00 92.25 100 MET A CA 1
ATOM 805 C C . MET A 1 100 ? 1.214 -7.225 -12.549 1.00 92.25 100 MET A C 1
ATOM 807 O O . MET A 1 100 ? 2.349 -6.941 -12.168 1.00 92.25 100 MET A O 1
ATOM 811 N N . SER A 1 101 ? 0.247 -6.326 -12.688 1.00 92.31 101 SER A N 1
ATOM 812 C CA . SER A 1 101 ? 0.399 -4.889 -12.491 1.00 92.31 101 SER A CA 1
ATOM 813 C C . SER A 1 101 ? -0.723 -4.355 -11.604 1.00 92.31 101 SER A C 1
ATOM 815 O O . SER A 1 101 ? -1.855 -4.831 -11.656 1.00 92.31 101 SER A O 1
ATOM 817 N N . TYR A 1 102 ? -0.422 -3.348 -10.794 1.00 93.81 102 TYR A N 1
ATOM 818 C CA . TYR A 1 102 ? -1.336 -2.736 -9.838 1.00 93.81 102 TYR A CA 1
ATOM 819 C C . TYR A 1 102 ? -1.558 -1.283 -10.238 1.00 93.81 102 TYR A C 1
ATOM 821 O O . TYR A 1 102 ? -0.716 -0.428 -9.971 1.00 93.81 102 TYR A O 1
ATOM 829 N N . ARG A 1 103 ? -2.678 -1.002 -10.907 1.00 91.44 103 ARG A N 1
ATOM 830 C CA . ARG A 1 103 ? -3.048 0.342 -11.362 1.00 91.44 103 ARG A CA 1
ATOM 831 C C . ARG A 1 103 ? -3.638 1.158 -10.218 1.00 91.44 103 ARG A C 1
ATOM 833 O O . ARG A 1 103 ? -4.539 0.682 -9.527 1.00 91.44 103 ARG A O 1
ATOM 840 N N . VAL A 1 104 ? -3.177 2.396 -10.066 1.00 90.88 104 VAL A N 1
ATOM 841 C CA . VAL A 1 104 ? -3.714 3.356 -9.094 1.00 90.88 104 VAL A CA 1
ATOM 842 C C . VAL A 1 104 ? -5.087 3.846 -9.550 1.00 90.88 104 VAL A C 1
ATOM 844 O O . VAL A 1 104 ? -5.272 4.247 -10.700 1.00 90.88 104 VAL A O 1
ATOM 847 N N . LEU A 1 105 ? -6.063 3.805 -8.643 1.00 87.56 105 LEU A N 1
ATOM 848 C CA . LEU A 1 105 ? -7.416 4.305 -8.869 1.00 87.56 105 LEU A CA 1
ATOM 849 C C . LEU A 1 105 ? -7.571 5.695 -8.248 1.00 87.56 105 LEU A C 1
ATOM 851 O O . LEU A 1 105 ? -7.436 5.869 -7.035 1.00 87.56 105 LEU A O 1
ATOM 855 N N . TYR A 1 106 ? -7.909 6.679 -9.077 1.00 75.31 106 TYR A N 1
ATOM 856 C CA . TYR A 1 106 ? -8.229 8.031 -8.632 1.00 75.31 106 TYR A CA 1
ATOM 857 C C . TYR A 1 106 ? -9.718 8.140 -8.297 1.00 75.31 106 TYR A C 1
ATOM 859 O O . TYR A 1 106 ? -10.596 7.751 -9.072 1.00 75.31 106 TYR A O 1
ATOM 867 N N . LYS A 1 107 ? -10.019 8.702 -7.125 1.00 64.69 107 LYS A N 1
ATOM 868 C CA . LYS A 1 107 ? -11.386 9.078 -6.762 1.00 64.69 107 LYS A CA 1
ATOM 869 C C . LYS A 1 107 ? -11.646 10.425 -7.432 1.00 64.69 107 LYS A C 1
ATOM 871 O O . LYS A 1 107 ? -11.132 11.443 -6.984 1.00 64.69 107 LYS A O 1
ATOM 876 N N . ILE A 1 108 ? -12.394 10.429 -8.534 1.00 53.47 108 ILE A N 1
ATOM 877 C CA . ILE A 1 108 ? -12.924 11.682 -9.077 1.00 53.47 108 ILE A CA 1
ATOM 878 C C . ILE A 1 108 ? -13.945 12.161 -8.047 1.00 53.47 108 ILE A C 1
ATOM 880 O O . ILE A 1 108 ? -14.991 11.529 -7.884 1.00 53.47 108 ILE A O 1
ATOM 884 N N . MET A 1 109 ? -13.632 13.225 -7.307 1.00 48.12 109 MET A N 1
ATOM 885 C CA . MET A 1 109 ? -14.662 13.936 -6.560 1.00 48.12 109 MET A CA 1
ATOM 886 C C . MET A 1 109 ? -15.617 14.509 -7.609 1.00 48.12 109 MET A C 1
ATOM 888 O O . MET A 1 109 ? -15.254 15.420 -8.347 1.00 48.12 109 MET A O 1
ATOM 892 N N . LYS A 1 110 ? -16.796 13.899 -7.767 1.00 36.09 110 LYS A N 1
ATOM 893 C CA . LYS A 1 110 ? -17.882 14.547 -8.498 1.00 36.09 110 LYS A CA 1
ATOM 894 C C . LYS A 1 110 ? -18.329 15.718 -7.635 1.00 36.09 110 LYS A C 1
ATOM 896 O O . LYS A 1 110 ? -18.912 15.501 -6.577 1.00 36.09 110 LYS A O 1
ATOM 901 N N . GLU A 1 111 ? -17.995 16.920 -8.078 1.00 41.38 111 GLU A N 1
ATOM 902 C CA . GLU A 1 111 ? -18.613 18.144 -7.585 1.00 41.38 111 GLU A CA 1
ATOM 903 C C . GLU A 1 111 ? -20.118 18.065 -7.891 1.00 41.38 111 GLU A C 1
ATOM 905 O O . GLU A 1 111 ? -20.510 17.586 -8.963 1.00 41.38 111 GLU A O 1
ATOM 910 N N . HIS A 1 112 ? -20.934 18.383 -6.888 1.00 38.03 112 HIS A N 1
ATOM 911 C CA . HIS A 1 112 ? -22.379 18.163 -6.861 1.00 38.03 112 HIS A CA 1
ATOM 912 C C . HIS A 1 112 ? -23.149 19.389 -7.344 1.00 38.03 112 HIS A C 1
ATOM 914 O O . HIS A 1 112 ? -22.692 20.513 -7.043 1.00 38.03 112 HIS A O 1
#

Secondary structure (DSSP, 8-state):
---------SHHHHGGGS----HHHHHTS-HHHHTTS-HHHHHHHHHHHHHHHHT--SGGG-EEEHHHHHHTT-GGGHHHHHHHHHHTTSEEEEEETTEEEEEEPP------